Protein AF-A0A0P7XK83-F1 (afdb_monomer_lite)

Radius of gyration: 19.42 Å; chains: 1; bounding box: 45×31×51 Å

Sequence (125 aa):
NLPIQGGNIFYRLKQVDFDGTYTYSRTTAIQIEGQKGNKIWRAYPNPTNGNSFQVSMLDPSSYRDEAISLRVISPTGLYHYIQVDDIQSIGAQVSDWLVKQAAGIYTLEIAWGSNREYHKVILKR

Secondary structure (DSSP, 8-state):
---SS-EEEEE--EEE-TTS-EEEPPPEEEEEP-------EEEESSSB-STT-EEEES-GGG--SPPEEEEEEPTTS-EEEEE-S-HHHHHHHHHHHHTTSPSEEEEEEEEETTEEEEEEEEE--

Organism: NCBI:txid1305737

Foldseek 3Di:
DDDLAWDKDWDWDWDADPVRDIDIHPIDIDGDHRPPPPDQKDWDDAQDQLPQIDIDGNCCVPDDPFQKWKWKAFPVRDIDTDHDPDRRCVRVRSSVVLNPDDFDWIWIWIDGDPDIDIDIYGHDD

Structure (mmCIF, N/CA/C/O backbone):
data_AF-A0A0P7XK83-F1
#
_entry.id   AF-A0A0P7XK83-F1
#
loop_
_atom_site.group_PDB
_atom_site.id
_atom_site.type_symbol
_atom_site.label_atom_id
_atom_site.label_alt_id
_atom_site.label_comp_id
_atom_site.label_asym_id
_atom_site.label_entity_id
_atom_site.label_seq_id
_atom_site.pdbx_PDB_ins_code
_atom_site.Cartn_x
_atom_site.Cartn_y
_atom_site.Cartn_z
_atom_site.occupancy
_atom_site.B_iso_or_equiv
_atom_site.auth_seq_id
_atom_site.auth_comp_id
_atom_site.auth_asym_id
_atom_site.auth_atom_id
_atom_site.pdbx_PDB_model_num
ATOM 1 N N . ASN A 1 1 ? 5.253 0.946 -16.710 1.00 46.97 1 ASN A N 1
ATOM 2 C CA . ASN A 1 1 ? 4.120 1.521 -15.956 1.00 46.97 1 ASN A CA 1
ATOM 3 C C . ASN A 1 1 ? 3.520 2.639 -16.773 1.00 46.97 1 ASN A C 1
ATOM 5 O O . ASN A 1 1 ? 4.242 3.571 -17.098 1.00 46.97 1 ASN A O 1
ATOM 9 N N . LEU A 1 2 ? 2.256 2.499 -17.169 1.00 52.41 2 LEU A N 1
ATOM 10 C CA . LEU A 1 2 ? 1.533 3.556 -17.874 1.00 52.41 2 LEU A CA 1
ATOM 11 C C . LEU A 1 2 ? 1.066 4.618 -16.853 1.00 52.41 2 LEU A C 1
ATOM 13 O O . LEU A 1 2 ? 0.732 4.245 -15.725 1.00 52.41 2 LEU A O 1
ATOM 17 N N . PRO A 1 3 ? 1.086 5.916 -17.202 1.00 49.72 3 PRO A N 1
ATOM 18 C CA . PRO A 1 3 ? 0.578 6.996 -16.364 1.00 49.72 3 PRO A CA 1
ATOM 19 C C . PRO A 1 3 ? -0.905 6.794 -16.027 1.00 49.72 3 PRO A C 1
ATOM 21 O O . PRO A 1 3 ? -1.707 6.407 -16.869 1.00 49.72 3 PRO A O 1
ATOM 24 N N . ILE A 1 4 ? -1.243 7.051 -14.760 1.00 52.72 4 ILE A N 1
ATOM 25 C CA . ILE A 1 4 ? -2.599 6.897 -14.204 1.00 52.72 4 ILE A CA 1
ATOM 26 C C . ILE A 1 4 ? -3.510 8.044 -14.663 1.00 52.72 4 ILE A C 1
ATOM 28 O O . ILE A 1 4 ? -4.712 7.861 -14.834 1.00 52.72 4 ILE A O 1
ATOM 32 N N . GLN A 1 5 ? -2.936 9.229 -14.880 1.00 58.06 5 GLN A N 1
ATOM 33 C CA . GLN A 1 5 ? -3.635 10.316 -15.554 1.00 58.06 5 GLN A CA 1
ATOM 34 C C . GLN A 1 5 ? -3.611 10.028 -17.053 1.00 58.06 5 GLN A C 1
ATOM 36 O O . GLN A 1 5 ? -2.547 9.761 -17.615 1.00 58.06 5 GLN A O 1
ATOM 41 N N . GLY A 1 6 ? -4.788 10.059 -17.677 1.00 63.78 6 GLY A N 1
ATOM 42 C CA . GLY A 1 6 ? -4.903 9.988 -19.128 1.00 63.78 6 GLY A CA 1
ATOM 43 C C . GLY A 1 6 ? -4.013 11.034 -19.785 1.00 63.78 6 GLY A C 1
ATOM 44 O O . GLY A 1 6 ? -3.773 12.107 -19.231 1.00 63.78 6 GLY A O 1
ATOM 45 N N . GLY A 1 7 ? -3.490 10.712 -20.957 1.00 70.88 7 GLY A N 1
ATOM 46 C CA . GLY A 1 7 ? -2.523 11.571 -21.614 1.00 70.88 7 GLY A CA 1
ATOM 47 C C . GLY A 1 7 ? -1.967 10.951 -22.879 1.00 70.88 7 GLY A C 1
ATOM 48 O O . GLY A 1 7 ? -2.218 9.786 -23.196 1.00 70.88 7 GLY A O 1
ATOM 49 N N . ASN A 1 8 ? -1.201 11.763 -23.596 1.00 78.19 8 ASN A N 1
ATOM 50 C CA . ASN A 1 8 ? -0.501 11.332 -24.792 1.00 78.19 8 ASN A CA 1
ATOM 51 C C . ASN A 1 8 ? 0.836 10.713 -24.406 1.00 78.19 8 ASN A C 1
ATOM 53 O O . ASN A 1 8 ? 1.715 11.395 -23.877 1.00 78.19 8 ASN A O 1
ATOM 57 N N . ILE A 1 9 ? 0.995 9.421 -24.687 1.00 78.88 9 ILE A N 1
ATOM 58 C CA . ILE A 1 9 ? 2.289 8.753 -24.578 1.00 78.88 9 ILE A CA 1
ATOM 59 C C . ILE A 1 9 ? 2.916 8.714 -25.958 1.00 78.88 9 ILE A C 1
ATOM 61 O O . ILE A 1 9 ? 2.382 8.097 -26.879 1.00 78.88 9 ILE A O 1
ATOM 65 N N . PHE A 1 10 ? 4.079 9.346 -26.071 1.00 85.88 10 PHE A N 1
ATOM 66 C CA . PHE A 1 10 ? 4.902 9.312 -27.268 1.00 85.88 10 PHE A CA 1
ATOM 67 C C . PHE A 1 10 ? 5.962 8.227 -27.119 1.00 85.88 10 PHE A C 1
ATOM 69 O O . PHE A 1 10 ? 6.696 8.202 -26.130 1.00 85.88 10 PHE A O 1
ATOM 76 N N . TYR A 1 11 ? 6.063 7.337 -28.101 1.00 82.81 11 TYR A N 1
ATOM 77 C CA . TYR A 1 11 ? 7.081 6.292 -28.113 1.00 82.81 11 TYR A CA 1
ATOM 78 C C . TYR A 1 11 ? 7.654 6.076 -29.514 1.00 82.81 11 TYR A C 1
ATOM 80 O O . TYR A 1 11 ? 7.043 6.414 -30.529 1.00 82.81 11 TYR A O 1
ATOM 88 N N . ARG A 1 12 ? 8.858 5.506 -29.554 1.00 86.56 12 ARG A N 1
ATOM 89 C CA . ARG A 1 12 ? 9.522 5.014 -30.764 1.00 86.56 12 ARG A CA 1
ATOM 90 C C . ARG A 1 12 ? 10.222 3.703 -30.436 1.00 86.56 12 ARG A C 1
ATOM 92 O O . ARG A 1 12 ? 10.762 3.553 -29.341 1.00 86.56 12 ARG A O 1
ATOM 99 N N . LEU A 1 13 ? 10.215 2.768 -31.373 1.00 85.81 13 LEU A N 1
ATOM 100 C CA . LEU A 1 13 ? 10.929 1.505 -31.241 1.00 85.81 13 LEU A CA 1
ATOM 101 C C . LEU A 1 13 ? 12.380 1.711 -31.669 1.00 85.81 13 LEU A C 1
ATOM 103 O O . LEU A 1 13 ? 12.638 2.370 -32.676 1.00 85.81 13 LEU A O 1
ATOM 107 N N . LYS A 1 14 ? 13.321 1.163 -30.897 1.00 90.69 14 LYS A N 1
ATOM 108 C CA . LYS A 1 14 ? 14.726 1.047 -31.292 1.00 90.69 14 LYS A CA 1
ATOM 109 C C . LYS A 1 14 ? 14.942 -0.369 -31.808 1.00 90.69 14 LYS A C 1
ATOM 111 O O . LYS A 1 14 ? 14.906 -1.307 -31.016 1.00 90.69 14 LYS A O 1
ATOM 116 N N . GLN A 1 15 ? 15.154 -0.513 -33.107 1.00 87.12 15 GLN A N 1
ATOM 117 C CA . GLN A 1 15 ? 15.594 -1.769 -33.701 1.00 87.12 15 GLN A CA 1
ATOM 118 C C . GLN A 1 15 ? 17.118 -1.783 -33.716 1.00 87.12 15 GLN A C 1
ATOM 120 O O . GLN A 1 15 ? 17.730 -0.765 -34.036 1.00 87.12 15 GLN A O 1
ATOM 125 N N . VAL A 1 16 ? 17.714 -2.906 -33.331 1.00 88.12 16 VAL A N 1
ATOM 126 C CA . VAL A 1 16 ? 19.158 -3.130 -33.396 1.00 88.12 16 VAL A CA 1
ATOM 127 C C . VAL A 1 16 ? 19.376 -4.321 -34.313 1.00 88.12 16 VAL A C 1
ATOM 129 O O . VAL A 1 16 ? 18.792 -5.379 -34.077 1.00 88.12 16 VAL A O 1
ATOM 132 N N . ASP A 1 17 ? 20.161 -4.124 -35.362 1.00 86.19 17 ASP A N 1
ATOM 133 C CA . ASP A 1 17 ? 20.532 -5.166 -36.309 1.00 86.19 17 ASP A CA 1
ATOM 134 C C . ASP A 1 17 ? 21.702 -5.995 -35.748 1.00 86.19 17 ASP A C 1
ATOM 136 O O . ASP A 1 17 ? 22.339 -5.630 -34.755 1.00 86.19 17 ASP A O 1
ATOM 140 N N . PHE A 1 18 ? 21.984 -7.150 -36.354 1.00 83.62 18 PHE A N 1
ATOM 141 C CA . PHE A 1 18 ? 22.987 -8.098 -35.841 1.00 83.62 18 PHE A CA 1
ATOM 142 C C . PHE A 1 18 ? 24.418 -7.542 -35.796 1.00 83.62 18 PHE A C 1
ATOM 144 O O . PHE A 1 18 ? 25.251 -8.061 -35.057 1.00 83.62 18 PHE A O 1
ATOM 151 N N . ASP A 1 19 ? 24.699 -6.490 -36.560 1.00 86.62 19 ASP A N 1
ATOM 152 C CA . ASP A 1 19 ? 25.983 -5.788 -36.599 1.00 86.62 19 ASP A CA 1
ATOM 153 C C . ASP A 1 19 ? 26.087 -4.646 -35.566 1.00 86.62 19 ASP A C 1
ATOM 155 O O . ASP A 1 19 ? 27.105 -3.959 -35.492 1.00 86.62 19 ASP A O 1
ATOM 159 N N . GLY A 1 20 ? 25.049 -4.447 -34.745 1.00 80.88 20 GLY A N 1
ATOM 160 C CA . GLY A 1 20 ? 24.987 -3.393 -33.733 1.00 80.88 20 GLY A CA 1
ATOM 161 C C . GLY A 1 20 ? 24.505 -2.037 -34.256 1.00 80.88 20 GLY A C 1
ATOM 162 O O . GLY A 1 20 ? 24.342 -1.107 -33.456 1.00 80.88 20 GLY A O 1
ATOM 163 N N . THR A 1 21 ? 24.226 -1.913 -35.556 1.00 88.62 21 THR A N 1
ATOM 164 C CA . THR A 1 21 ? 23.567 -0.734 -36.123 1.00 88.62 21 THR A CA 1
ATOM 165 C C . THR A 1 21 ? 22.161 -0.626 -35.547 1.00 88.62 21 THR A C 1
ATOM 167 O O . THR A 1 21 ? 21.497 -1.631 -35.297 1.00 88.62 21 THR A O 1
ATOM 170 N N . TYR A 1 22 ? 21.684 0.593 -35.289 1.00 87.25 22 TYR A N 1
ATOM 171 C CA . TYR A 1 22 ? 20.329 0.789 -34.791 1.00 87.25 22 TYR A CA 1
ATOM 172 C C . TYR A 1 22 ? 19.553 1.811 -35.604 1.00 87.25 22 TYR A C 1
ATOM 174 O O . TYR A 1 22 ? 20.075 2.848 -36.007 1.00 87.25 22 TYR A O 1
ATOM 182 N N . THR A 1 23 ? 18.261 1.539 -35.752 1.00 88.06 23 THR A N 1
ATOM 183 C CA . THR A 1 23 ? 17.305 2.423 -36.416 1.00 88.06 23 THR A CA 1
ATOM 184 C C . THR A 1 23 ? 16.131 2.687 -35.480 1.00 88.06 23 THR A C 1
ATOM 186 O O . THR A 1 23 ? 15.669 1.795 -34.765 1.00 88.06 23 THR A O 1
ATOM 189 N N . TYR A 1 24 ? 15.643 3.928 -35.459 1.00 88.50 24 TYR A N 1
ATOM 190 C CA . TYR A 1 24 ? 14.433 4.280 -34.719 1.00 88.50 24 TYR A CA 1
ATOM 191 C C . TYR A 1 24 ? 13.215 4.276 -35.642 1.00 88.50 24 TYR A C 1
ATOM 193 O O . TYR A 1 24 ? 13.276 4.788 -36.759 1.00 88.50 24 TYR A O 1
ATOM 201 N N . SER A 1 25 ? 12.087 3.759 -35.155 1.00 86.88 25 SER A N 1
ATOM 202 C CA . SER A 1 25 ? 10.800 3.925 -35.833 1.00 86.88 25 SER A CA 1
ATOM 203 C C . SER A 1 25 ? 10.344 5.389 -35.814 1.00 86.88 25 SER A C 1
ATOM 205 O O . SER A 1 25 ? 10.847 6.217 -35.046 1.00 86.88 25 SER A O 1
ATOM 207 N N . ARG A 1 26 ? 9.307 5.699 -36.601 1.00 87.19 26 ARG A N 1
ATOM 208 C CA . ARG A 1 26 ? 8.572 6.965 -36.467 1.00 87.19 26 ARG A CA 1
ATOM 209 C C . ARG A 1 26 ? 7.991 7.083 -35.053 1.00 87.19 26 ARG A C 1
ATOM 211 O O . ARG A 1 26 ? 7.548 6.081 -34.480 1.00 87.19 26 ARG A O 1
ATOM 218 N N . THR A 1 27 ? 7.995 8.298 -34.506 1.00 85.06 27 THR A N 1
ATOM 219 C CA . THR A 1 27 ? 7.352 8.597 -33.221 1.00 85.06 27 THR A CA 1
ATOM 220 C C . THR A 1 27 ? 5.850 8.392 -33.357 1.00 85.06 27 THR A C 1
ATOM 222 O O . THR A 1 27 ? 5.216 9.011 -34.208 1.00 85.06 27 THR A O 1
ATOM 225 N N . THR A 1 28 ? 5.293 7.525 -32.519 1.00 84.88 28 THR A N 1
ATOM 226 C CA . THR A 1 28 ? 3.861 7.225 -32.481 1.00 84.88 28 THR A CA 1
ATOM 227 C C . THR A 1 28 ? 3.280 7.719 -31.163 1.00 84.88 28 THR A C 1
ATOM 229 O O . THR A 1 28 ? 3.925 7.611 -30.118 1.00 84.88 28 THR A O 1
ATOM 232 N N . ALA A 1 29 ? 2.071 8.273 -31.218 1.00 82.44 29 ALA A N 1
ATOM 233 C CA . ALA A 1 29 ? 1.310 8.664 -30.042 1.00 82.44 29 ALA A CA 1
ATOM 234 C C . ALA A 1 29 ? 0.222 7.622 -29.768 1.00 82.44 29 ALA A C 1
ATOM 236 O O . ALA A 1 29 ? -0.491 7.212 -30.683 1.00 82.44 29 ALA A O 1
ATOM 237 N N . ILE A 1 30 ? 0.086 7.212 -28.510 1.00 78.19 30 ILE A N 1
ATOM 238 C CA . ILE A 1 30 ? -1.117 6.535 -28.025 1.00 78.19 30 ILE A CA 1
ATOM 239 C C . ILE A 1 30 ? -1.815 7.511 -27.088 1.00 78.19 30 ILE A C 1
ATOM 241 O O . ILE A 1 30 ? -1.231 7.957 -26.097 1.00 78.19 30 ILE A O 1
ATOM 245 N N . GLN A 1 31 ? -3.064 7.830 -27.416 1.00 75.62 31 GLN A N 1
ATOM 246 C CA . GLN A 1 31 ? -3.965 8.515 -26.505 1.00 75.62 31 GLN A CA 1
ATOM 247 C C . GLN A 1 31 ? -4.523 7.467 -25.549 1.00 75.62 31 GLN A C 1
ATOM 249 O O . GLN A 1 31 ? -5.196 6.526 -25.969 1.00 75.62 31 GLN A O 1
ATOM 254 N N . ILE A 1 32 ? -4.221 7.619 -24.265 1.00 69.31 32 ILE A N 1
ATOM 255 C CA . ILE A 1 32 ? -4.795 6.770 -23.226 1.00 69.31 32 ILE A CA 1
ATOM 256 C C . ILE A 1 32 ? -5.880 7.577 -22.532 1.00 69.31 32 ILE A C 1
ATOM 258 O O . ILE A 1 32 ? -5.623 8.677 -22.034 1.00 69.31 32 ILE A O 1
ATOM 262 N N . GLU A 1 33 ? -7.097 7.040 -22.518 1.00 59.94 33 GLU A N 1
ATOM 263 C CA . GLU A 1 33 ? -8.155 7.560 -21.663 1.00 59.94 33 GLU A CA 1
ATOM 264 C C . GLU A 1 33 ? -7.750 7.329 -20.211 1.00 59.94 33 GLU A C 1
ATOM 266 O O . GLU A 1 33 ? -7.373 6.221 -19.820 1.00 59.94 33 GLU A O 1
ATOM 271 N N . GLY A 1 34 ? -7.789 8.387 -19.402 1.00 54.28 34 GLY A N 1
ATOM 272 C CA . GLY A 1 34 ? -7.545 8.244 -17.977 1.00 54.28 34 GLY A CA 1
ATOM 273 C C . GLY A 1 34 ? -8.612 7.326 -17.417 1.00 54.28 34 GLY A C 1
ATOM 274 O O . GLY A 1 34 ? -9.781 7.708 -17.372 1.00 54.28 34 GLY A O 1
ATOM 275 N N . GLN A 1 35 ? -8.234 6.122 -16.990 1.00 50.22 35 GLN A N 1
ATOM 276 C CA . GLN A 1 35 ? -9.138 5.355 -16.153 1.00 50.22 35 GLN A CA 1
ATOM 277 C C . GLN A 1 35 ? -9.415 6.234 -14.936 1.00 50.22 35 GLN A C 1
ATOM 279 O O . GLN A 1 35 ? -8.478 6.643 -14.245 1.00 50.22 35 GLN A O 1
ATOM 284 N N . LYS A 1 36 ? -10.692 6.532 -14.666 1.00 49.84 36 LYS A N 1
ATOM 285 C CA . LYS A 1 36 ? -11.099 6.900 -13.313 1.00 49.84 36 LYS A CA 1
ATOM 286 C C . LYS A 1 36 ? -10.718 5.703 -12.459 1.00 49.84 36 LYS A C 1
ATOM 288 O O . LYS A 1 36 ? -11.463 4.734 -12.364 1.00 49.84 36 LYS A O 1
ATOM 293 N N . GLY A 1 37 ? -9.499 5.704 -11.932 1.00 54.75 37 GLY A N 1
ATOM 294 C CA . GLY A 1 37 ? -9.132 4.754 -10.914 1.00 54.75 37 GLY A CA 1
ATOM 295 C C . GLY A 1 37 ? -10.133 4.996 -9.804 1.00 54.75 37 GLY A C 1
ATOM 296 O O . GLY A 1 37 ? -10.068 6.036 -9.161 1.00 54.75 37 GLY A O 1
ATOM 297 N N . ASN A 1 38 ? -11.045 4.054 -9.572 1.00 59.31 38 ASN A N 1
ATOM 298 C CA . ASN A 1 38 ? -11.952 4.056 -8.418 1.00 59.31 38 ASN A CA 1
ATOM 299 C C . ASN A 1 38 ? -11.184 3.950 -7.083 1.00 59.31 38 ASN A C 1
ATOM 301 O O . ASN A 1 38 ? -11.763 3.595 -6.066 1.00 59.31 38 ASN A O 1
ATOM 305 N N . LYS A 1 39 ? -9.866 4.181 -7.107 1.00 70.00 39 LYS A N 1
ATOM 306 C CA . LYS A 1 39 ? -8.988 4.156 -5.961 1.00 70.00 39 LYS A CA 1
ATOM 307 C C . LYS A 1 39 ? -8.857 5.568 -5.425 1.00 70.00 39 LYS A C 1
ATOM 309 O O . LYS A 1 39 ? -8.163 6.394 -6.020 1.00 70.00 39 LYS A O 1
ATOM 314 N N . ILE A 1 40 ? -9.538 5.832 -4.323 1.00 86.56 40 ILE A N 1
ATOM 315 C CA . ILE A 1 40 ? -9.432 7.078 -3.576 1.00 86.56 40 ILE A CA 1
ATOM 316 C C . ILE A 1 40 ? -8.224 7.065 -2.642 1.00 86.56 40 ILE A C 1
ATOM 318 O O . ILE A 1 40 ? -7.860 8.121 -2.146 1.00 86.56 40 ILE A O 1
ATOM 322 N N . TRP A 1 41 ? -7.562 5.924 -2.434 1.00 90.31 41 TRP A N 1
ATOM 323 C CA . TRP A 1 41 ? -6.321 5.851 -1.666 1.00 90.31 41 TRP A CA 1
ATOM 324 C C . TRP A 1 41 ? -5.083 5.796 -2.566 1.00 90.31 41 TRP A C 1
ATOM 326 O O . TRP A 1 41 ? -5.085 5.211 -3.652 1.00 90.31 41 TRP A O 1
ATOM 336 N N . ARG A 1 42 ? -3.978 6.375 -2.097 1.00 91.31 42 ARG A N 1
ATOM 337 C CA . ARG A 1 42 ? -2.634 6.202 -2.658 1.00 91.31 42 ARG A CA 1
ATOM 338 C C . ARG A 1 42 ? -1.689 5.671 -1.597 1.00 91.31 42 ARG A C 1
ATOM 340 O O . ARG A 1 42 ? -1.784 6.043 -0.438 1.00 91.31 42 ARG A O 1
ATOM 347 N N . ALA A 1 43 ? -0.747 4.852 -2.044 1.00 93.88 43 ALA A N 1
ATOM 348 C CA . ALA A 1 43 ? 0.307 4.247 -1.246 1.00 93.88 43 ALA A CA 1
ATOM 349 C C . ALA A 1 43 ? 1.655 4.522 -1.935 1.00 93.88 43 ALA A C 1
ATOM 351 O O . ALA A 1 43 ? 1.871 4.064 -3.061 1.00 93.88 43 ALA A O 1
ATOM 352 N N . TYR A 1 44 ? 2.530 5.316 -1.315 1.00 95.62 44 TYR A N 1
ATOM 353 C CA . TYR A 1 44 ? 3.785 5.772 -1.924 1.00 95.62 44 TYR A CA 1
ATOM 354 C C . TYR A 1 44 ? 4.895 6.017 -0.884 1.00 95.62 44 TYR A C 1
ATOM 356 O O . TYR A 1 44 ? 4.595 6.272 0.275 1.00 95.62 44 TYR A O 1
ATOM 364 N N . PRO A 1 45 ? 6.182 5.972 -1.272 1.00 95.88 45 PRO A N 1
ATOM 365 C CA . PRO A 1 45 ? 6.679 5.552 -2.581 1.00 95.88 45 PRO A CA 1
ATOM 366 C C . PRO A 1 45 ? 6.419 4.059 -2.834 1.00 95.88 45 PRO A C 1
ATOM 368 O O . PRO A 1 45 ? 6.234 3.275 -1.910 1.00 95.88 45 PRO A O 1
ATOM 371 N N . ASN A 1 46 ? 6.356 3.662 -4.103 1.00 94.50 46 ASN A N 1
ATOM 372 C CA . ASN A 1 46 ? 6.271 2.257 -4.489 1.00 94.50 46 ASN A CA 1
ATOM 373 C C . ASN A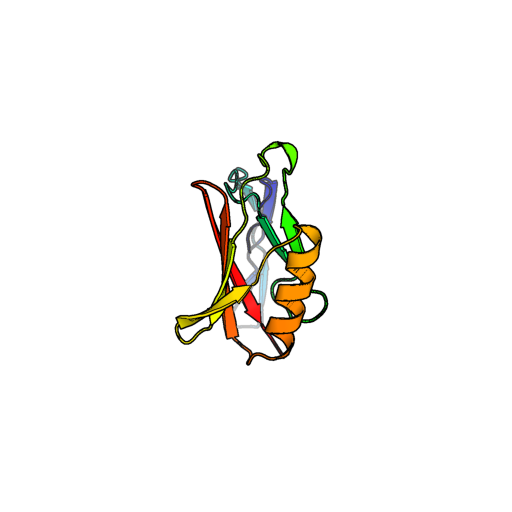 1 46 ? 7.082 2.039 -5.778 1.00 94.50 46 ASN A C 1
ATOM 375 O O . ASN A 1 46 ? 6.669 2.540 -6.828 1.00 94.50 46 ASN A O 1
ATOM 379 N N . PRO A 1 47 ? 8.218 1.319 -5.742 1.00 97.25 47 PRO A N 1
ATOM 380 C CA . PRO A 1 47 ? 8.769 0.578 -4.598 1.00 97.25 47 PRO A CA 1
ATOM 381 C C . PRO A 1 47 ? 9.180 1.449 -3.398 1.00 97.25 47 PRO A C 1
ATOM 383 O O . PRO A 1 47 ? 9.458 2.633 -3.562 1.00 97.25 47 PRO A O 1
ATOM 386 N N . THR A 1 48 ? 9.240 0.851 -2.207 1.00 97.44 48 THR A N 1
ATOM 387 C CA . THR A 1 48 ? 9.666 1.486 -0.946 1.00 97.44 48 THR A CA 1
ATOM 388 C C . THR A 1 48 ? 10.771 0.675 -0.271 1.00 97.44 48 THR A C 1
ATOM 390 O O . THR A 1 48 ? 10.867 -0.530 -0.488 1.00 97.44 48 THR A O 1
ATOM 393 N N . ASN A 1 49 ? 11.591 1.317 0.562 1.00 96.62 49 ASN A N 1
ATOM 394 C CA . ASN A 1 49 ? 12.483 0.645 1.517 1.00 96.62 49 ASN A CA 1
ATOM 395 C C . ASN A 1 49 ? 11.850 0.487 2.917 1.00 96.62 49 ASN A C 1
ATOM 397 O O . ASN A 1 49 ? 12.484 -0.018 3.839 1.00 96.62 49 ASN A O 1
ATOM 401 N N . GLY A 1 50 ? 10.592 0.912 3.065 1.00 95.19 50 GLY A N 1
ATOM 402 C CA . GLY A 1 50 ? 9.839 0.918 4.313 1.00 95.19 50 GLY A CA 1
ATOM 403 C C . GLY A 1 50 ? 9.911 2.248 5.060 1.00 95.19 50 GLY A C 1
ATOM 404 O O . GLY A 1 50 ? 9.008 2.519 5.843 1.00 95.19 50 GLY A O 1
ATOM 405 N N . ASN A 1 51 ? 10.904 3.102 4.793 1.00 94.62 51 ASN A N 1
ATOM 406 C CA . ASN A 1 51 ? 11.060 4.399 5.450 1.00 94.62 51 ASN A CA 1
ATOM 407 C C . ASN A 1 51 ? 10.226 5.480 4.756 1.00 94.62 51 ASN A C 1
ATOM 409 O O . ASN A 1 51 ? 10.142 5.524 3.527 1.00 94.62 51 ASN A O 1
ATOM 413 N N . SER A 1 52 ? 9.653 6.384 5.554 1.00 93.25 52 SER A N 1
ATOM 414 C CA . SER A 1 52 ? 8.865 7.529 5.074 1.00 93.25 52 SER A CA 1
ATOM 415 C C . SER A 1 52 ? 7.728 7.122 4.128 1.00 93.25 52 SER A C 1
ATOM 417 O O . SER A 1 52 ? 7.410 7.835 3.174 1.00 93.25 52 SER A O 1
ATOM 419 N N . PHE A 1 53 ? 7.132 5.952 4.374 1.00 96.00 53 PHE A N 1
ATOM 420 C CA . PHE A 1 53 ? 6.001 5.472 3.597 1.00 96.00 53 PHE A CA 1
ATOM 421 C C . PHE A 1 53 ? 4.738 6.262 3.948 1.00 96.00 53 PHE A C 1
ATOM 423 O O . PHE A 1 53 ? 4.512 6.646 5.092 1.00 96.00 53 PHE A O 1
ATOM 430 N N . GLN A 1 54 ? 3.926 6.532 2.939 1.00 95.44 54 GLN A N 1
ATOM 431 C CA . GLN A 1 54 ? 2.772 7.410 3.009 1.00 95.44 54 GLN A CA 1
ATOM 432 C C . GLN A 1 54 ? 1.561 6.693 2.423 1.00 95.44 54 GLN A C 1
ATOM 434 O O . GLN A 1 54 ? 1.632 6.051 1.369 1.00 95.44 54 GLN A O 1
ATOM 439 N N . VAL A 1 55 ? 0.435 6.845 3.111 1.00 94.06 55 VAL A N 1
ATOM 440 C CA . VAL A 1 55 ? -0.883 6.446 2.631 1.00 94.06 55 VAL A CA 1
ATOM 441 C C . VAL A 1 55 ? -1.769 7.679 2.709 1.00 94.06 55 VAL A C 1
ATOM 443 O O . VAL A 1 55 ? -1.864 8.280 3.773 1.00 94.06 55 VAL A O 1
ATOM 446 N N . SER A 1 56 ? -2.376 8.086 1.596 1.00 90.56 56 SER A N 1
ATOM 447 C CA . SER A 1 56 ? -3.209 9.292 1.553 1.00 90.56 56 SER A CA 1
ATOM 448 C C . SER A 1 56 ? -4.496 9.083 0.773 1.00 90.56 56 SER A C 1
ATOM 450 O O . SER A 1 56 ? -4.545 8.294 -0.172 1.00 90.56 56 SER A O 1
ATOM 452 N N . MET A 1 57 ? -5.541 9.803 1.177 1.00 87.50 57 MET A N 1
ATOM 453 C CA . MET A 1 57 ? -6.816 9.849 0.472 1.00 87.50 57 MET A CA 1
ATOM 454 C C . MET A 1 57 ? -6.826 11.015 -0.528 1.00 87.50 57 MET A C 1
ATOM 456 O O . MET A 1 57 ? -6.398 12.121 -0.207 1.00 87.50 57 MET A O 1
ATOM 460 N N . LEU A 1 58 ? -7.297 10.764 -1.749 1.00 81.81 58 LEU A N 1
ATOM 461 C CA . LEU A 1 58 ? -7.306 11.714 -2.864 1.00 81.81 58 LEU A CA 1
ATOM 462 C C . LEU A 1 58 ? -8.467 12.677 -2.854 1.00 81.81 58 LEU A C 1
ATOM 464 O O . LEU A 1 58 ? -8.301 13.815 -3.283 1.00 81.81 58 LEU A O 1
ATOM 468 N N . ASP A 1 59 ? -9.615 12.213 -2.381 1.00 75.75 59 ASP A N 1
ATOM 469 C CA . ASP A 1 59 ? -10.801 13.040 -2.263 1.00 75.75 59 ASP A CA 1
ATOM 470 C C . ASP A 1 59 ? -11.426 12.875 -0.873 1.00 75.75 59 ASP A C 1
ATOM 472 O O . ASP A 1 59 ? -12.390 12.119 -0.706 1.00 75.75 59 ASP A O 1
ATOM 476 N N . PRO A 1 60 ? -10.882 13.582 0.135 1.00 70.31 60 PRO A N 1
ATOM 477 C CA . PRO A 1 60 ? -11.439 13.587 1.482 1.00 70.31 60 PRO A CA 1
ATOM 478 C C . PRO A 1 60 ? -12.890 14.078 1.535 1.00 70.31 60 PRO A C 1
ATOM 480 O O . PRO A 1 60 ? -13.595 13.752 2.479 1.00 70.31 60 PRO A O 1
ATOM 483 N N . SER A 1 61 ? -13.367 14.829 0.530 1.00 67.62 61 SER A N 1
ATOM 484 C CA . SER A 1 61 ? -14.743 15.347 0.518 1.00 67.62 61 SER A CA 1
ATOM 485 C C . SER A 1 61 ? -15.801 14.254 0.319 1.00 67.62 61 SER A C 1
ATOM 487 O O . SER A 1 61 ? -16.967 14.441 0.661 1.00 67.62 61 SER A O 1
ATOM 489 N N . SER A 1 62 ? -15.387 13.092 -0.197 1.00 65.75 62 SER A N 1
ATOM 490 C CA . SER A 1 62 ? -16.237 11.911 -0.362 1.00 65.75 62 SER A CA 1
ATOM 491 C C . SER A 1 62 ? -16.315 11.026 0.892 1.00 65.75 62 SER A C 1
ATOM 493 O O . SER A 1 62 ? -17.189 10.159 0.977 1.00 65.75 62 SER A O 1
ATOM 495 N N . TYR A 1 63 ? -15.428 11.247 1.867 1.00 72.81 63 TYR A N 1
ATOM 496 C CA . TYR A 1 63 ? -15.355 10.483 3.107 1.00 72.81 63 TYR A CA 1
ATOM 497 C C . TYR A 1 63 ? -16.400 10.969 4.113 1.00 72.81 63 TYR A C 1
ATOM 499 O O . TYR A 1 63 ? -16.569 12.165 4.330 1.00 72.81 63 TYR A O 1
ATOM 507 N N . ARG A 1 64 ? -17.125 10.023 4.716 1.00 78.44 64 ARG A N 1
ATOM 508 C CA . ARG A 1 64 ? -18.268 10.289 5.605 1.00 78.44 64 ARG A CA 1
ATOM 509 C C . ARG A 1 64 ? -17.993 9.879 7.053 1.00 78.44 64 ARG A C 1
ATOM 511 O O . ARG A 1 64 ? -18.882 9.339 7.703 1.00 78.44 64 ARG A O 1
ATOM 518 N N . ASP A 1 65 ? -16.756 10.067 7.514 1.00 77.88 65 ASP A N 1
ATOM 519 C CA . ASP A 1 65 ? -16.299 9.664 8.855 1.00 77.88 65 ASP A CA 1
ATOM 520 C C . ASP A 1 65 ? -16.547 8.176 9.171 1.00 77.88 65 ASP A C 1
ATOM 522 O O . ASP A 1 65 ? -16.783 7.772 10.309 1.00 77.88 65 ASP A O 1
ATOM 526 N N . GLU A 1 66 ? -16.495 7.332 8.137 1.00 86.81 66 GLU A N 1
ATOM 527 C CA . GLU A 1 66 ? -16.650 5.886 8.269 1.00 86.81 66 GLU A CA 1
ATOM 528 C C . GLU A 1 66 ? -15.386 5.277 8.878 1.00 86.81 66 GLU A C 1
ATOM 530 O O . GLU A 1 66 ? -14.292 5.522 8.384 1.00 86.81 66 GLU A O 1
ATOM 535 N N . ALA A 1 67 ? -15.519 4.416 9.890 1.00 86.94 67 ALA A N 1
ATOM 536 C CA . ALA A 1 67 ? -14.363 3.768 10.509 1.00 86.94 67 ALA A CA 1
ATOM 537 C C . ALA A 1 67 ? -13.476 3.063 9.463 1.00 86.94 67 ALA A C 1
ATOM 539 O O . ALA A 1 67 ? -13.935 2.188 8.719 1.00 86.94 67 ALA A O 1
ATOM 540 N N . ILE A 1 68 ? -12.199 3.445 9.424 1.00 90.56 68 ILE A N 1
ATOM 541 C CA . ILE A 1 68 ? -11.209 2.864 8.520 1.00 90.56 68 ILE A CA 1
ATOM 542 C C . ILE A 1 68 ? -10.554 1.680 9.219 1.00 90.56 68 ILE A C 1
ATOM 544 O O . ILE A 1 68 ? -10.076 1.777 10.345 1.00 90.56 68 ILE A O 1
ATOM 548 N N . SER A 1 69 ? -10.482 0.554 8.521 1.00 91.75 69 SER A N 1
ATOM 549 C CA . SER A 1 69 ? -9.670 -0.586 8.932 1.00 91.75 69 SER A CA 1
ATOM 550 C C . SER A 1 69 ? -8.583 -0.834 7.900 1.00 91.75 69 SER A C 1
ATOM 552 O O . SER A 1 69 ? -8.840 -0.840 6.692 1.00 91.75 69 SER A O 1
ATOM 554 N N . LEU A 1 70 ? -7.358 -1.038 8.382 1.00 95.62 70 LEU A N 1
ATOM 555 C CA . LEU A 1 70 ? -6.225 -1.373 7.539 1.00 95.62 70 LEU A CA 1
ATOM 556 C C . LEU A 1 70 ? -5.625 -2.704 7.981 1.00 95.62 70 LEU A C 1
ATOM 558 O O . LEU A 1 70 ? -5.321 -2.912 9.157 1.00 95.62 70 LEU A O 1
ATOM 562 N N . ARG A 1 71 ? -5.416 -3.606 7.021 1.00 96.06 71 ARG A N 1
ATOM 563 C CA . ARG A 1 71 ? -4.557 -4.772 7.230 1.00 96.06 71 ARG A CA 1
ATOM 564 C C . ARG A 1 71 ? -3.479 -4.865 6.169 1.00 96.06 71 ARG A C 1
ATOM 566 O O . ARG A 1 71 ? -3.723 -4.629 4.986 1.00 96.06 71 ARG A O 1
ATOM 573 N N . VAL A 1 72 ? -2.292 -5.256 6.607 1.00 97.19 72 VAL A N 1
ATOM 574 C CA . VAL A 1 72 ? -1.147 -5.525 5.744 1.00 97.19 72 VAL A CA 1
ATOM 575 C C . VAL A 1 72 ? -0.982 -7.028 5.614 1.00 97.19 72 VAL A C 1
ATOM 577 O O . VAL A 1 72 ? -0.821 -7.717 6.616 1.00 97.19 72 VAL A O 1
ATOM 580 N N . ILE A 1 73 ? -1.037 -7.535 4.388 1.00 97.19 73 ILE A N 1
ATOM 581 C CA . ILE A 1 73 ? -0.904 -8.955 4.058 1.00 97.19 73 ILE A CA 1
ATOM 582 C C . ILE A 1 73 ? 0.509 -9.184 3.517 1.00 97.19 73 ILE A C 1
ATOM 584 O O . ILE A 1 73 ? 0.928 -8.527 2.559 1.00 97.19 73 ILE A O 1
ATOM 588 N N . SER A 1 74 ? 1.246 -10.096 4.143 1.00 95.94 74 SER A N 1
ATOM 589 C CA . SER A 1 74 ? 2.603 -10.484 3.769 1.00 95.94 74 SER A CA 1
ATOM 590 C C . SER A 1 74 ? 2.620 -11.376 2.516 1.00 95.94 74 SER A C 1
ATOM 592 O O . SER A 1 74 ? 1.588 -11.936 2.134 1.00 95.94 74 SER A O 1
ATOM 594 N N . PRO A 1 75 ? 3.800 -11.604 1.906 1.00 93.06 75 PRO A N 1
ATOM 595 C CA . PRO A 1 75 ? 3.946 -12.567 0.813 1.00 93.06 75 PRO A CA 1
ATOM 596 C C . PRO A 1 75 ? 3.525 -14.000 1.172 1.00 93.06 75 PRO A C 1
ATOM 598 O O . PRO A 1 75 ? 3.169 -14.770 0.287 1.00 93.06 75 PRO A O 1
ATOM 601 N N . THR A 1 76 ? 3.564 -14.367 2.458 1.00 94.25 76 THR A N 1
ATOM 602 C CA . THR A 1 76 ? 3.145 -15.692 2.942 1.00 94.25 76 THR A CA 1
ATOM 603 C C . THR A 1 76 ? 1.638 -15.790 3.186 1.00 94.25 76 THR A C 1
ATOM 605 O O . THR A 1 76 ? 1.150 -16.858 3.541 1.00 94.25 76 THR A O 1
ATOM 608 N N . GLY A 1 77 ? 0.893 -14.691 3.019 1.00 89.00 77 GLY A N 1
ATOM 609 C CA . GLY A 1 77 ? -0.545 -14.614 3.286 1.00 89.00 77 GLY A CA 1
ATOM 610 C C . GLY A 1 77 ? -0.906 -14.308 4.743 1.00 89.00 77 GLY A C 1
ATOM 611 O O . GLY A 1 77 ? -2.083 -14.113 5.043 1.00 89.00 77 GLY A O 1
ATOM 612 N N . LEU A 1 78 ? 0.079 -14.213 5.646 1.00 94.31 78 LEU A N 1
ATOM 613 C CA . LEU A 1 78 ? -0.148 -13.743 7.015 1.00 94.31 78 LEU A CA 1
ATOM 614 C C . LEU A 1 78 ? -0.522 -12.263 6.996 1.00 94.31 78 LEU A C 1
ATOM 616 O O . LEU A 1 78 ? 0.077 -11.484 6.256 1.00 94.31 78 LEU A O 1
ATOM 620 N N . TYR A 1 79 ? -1.482 -11.861 7.823 1.00 94.25 79 TYR A N 1
ATOM 621 C CA . TYR A 1 79 ? -1.916 -10.470 7.890 1.00 94.25 79 TYR A CA 1
ATOM 622 C C . TYR A 1 79 ? -1.710 -9.858 9.274 1.00 94.25 79 TYR A C 1
ATOM 624 O O . TYR A 1 79 ? -1.795 -10.532 10.298 1.00 94.25 79 TYR A O 1
ATOM 632 N N . HIS A 1 80 ? -1.466 -8.551 9.286 1.00 95.44 80 HIS A N 1
ATOM 633 C CA . HIS A 1 80 ? -1.369 -7.726 10.482 1.00 95.44 80 HIS A CA 1
ATOM 634 C C . HIS A 1 80 ? -2.379 -6.582 10.396 1.00 95.44 80 HIS A C 1
ATOM 636 O O . HIS A 1 80 ? -2.448 -5.907 9.369 1.00 95.44 80 HIS A O 1
ATOM 642 N N . TYR A 1 81 ? -3.159 -6.373 11.455 1.00 95.50 81 TYR A N 1
ATOM 643 C CA . TYR A 1 81 ? -4.081 -5.242 11.550 1.00 95.50 81 TYR A CA 1
ATOM 644 C C . TYR A 1 81 ? -3.369 -4.015 12.102 1.00 95.50 81 TYR A C 1
ATOM 646 O O . TYR A 1 81 ? -2.654 -4.111 13.095 1.00 95.50 81 TYR A O 1
ATOM 654 N N . ILE A 1 82 ? -3.625 -2.867 11.486 1.00 91.50 82 ILE A N 1
ATOM 655 C CA . ILE A 1 82 ? -3.188 -1.559 11.961 1.00 91.50 82 ILE A CA 1
ATOM 656 C C . ILE A 1 82 ? -4.435 -0.805 12.427 1.00 91.50 82 ILE A C 1
ATOM 658 O O . ILE A 1 82 ? -5.413 -0.698 11.685 1.00 91.50 82 ILE A O 1
ATOM 662 N N . GLN A 1 83 ? -4.411 -0.343 13.679 1.00 86.44 83 GLN A N 1
ATOM 663 C CA . GLN A 1 83 ? -5.473 0.487 14.247 1.00 86.44 83 GLN A CA 1
ATOM 664 C C . GLN A 1 83 ? -5.357 1.900 13.677 1.00 86.44 83 GLN A C 1
ATOM 666 O O . GLN A 1 83 ? -4.313 2.534 13.820 1.00 86.44 83 GLN A O 1
ATOM 671 N N . VAL A 1 84 ? -6.415 2.366 13.016 1.00 87.25 84 VAL A N 1
ATOM 672 C CA . VAL A 1 84 ? -6.453 3.675 12.363 1.00 87.25 84 VAL A CA 1
ATOM 673 C C . VAL A 1 84 ? -7.285 4.624 13.217 1.00 87.25 84 VAL A C 1
ATOM 675 O O . VAL A 1 84 ? -8.511 4.586 13.163 1.00 87.25 84 VAL A O 1
ATOM 678 N N . ASP A 1 85 ? -6.608 5.471 13.989 1.00 83.50 85 ASP A N 1
ATOM 679 C CA . ASP A 1 85 ? -7.258 6.524 14.781 1.00 83.50 85 ASP A CA 1
ATOM 680 C C . ASP A 1 85 ? -7.470 7.799 13.950 1.00 83.50 85 ASP A C 1
ATOM 682 O O . ASP A 1 85 ? -8.476 8.490 14.083 1.00 83.50 85 ASP A O 1
ATOM 686 N N . ASP A 1 86 ? -6.517 8.094 13.062 1.00 86.25 86 ASP A N 1
ATOM 687 C CA . ASP A 1 86 ? -6.529 9.249 12.166 1.00 86.25 86 ASP A CA 1
ATOM 688 C C . ASP A 1 86 ? -5.897 8.898 10.809 1.00 86.25 86 ASP A C 1
ATOM 690 O O . ASP A 1 86 ? -4.947 8.112 10.728 1.00 86.25 86 ASP A O 1
ATOM 694 N N . ILE A 1 87 ? -6.392 9.514 9.732 1.00 87.44 87 ILE A N 1
ATOM 695 C CA . ILE A 1 87 ? -5.934 9.253 8.360 1.00 87.44 87 ILE A CA 1
ATOM 696 C C . ILE A 1 87 ? -4.453 9.615 8.174 1.00 87.44 87 ILE A C 1
ATOM 698 O O . ILE A 1 87 ? -3.737 8.898 7.473 1.00 87.44 87 ILE A O 1
ATOM 702 N N . GLN A 1 88 ? -3.966 10.688 8.805 1.00 87.75 88 GLN A N 1
ATOM 703 C CA . GLN A 1 88 ? -2.568 11.119 8.681 1.00 87.75 88 GLN A CA 1
ATOM 704 C C . GLN A 1 88 ? -1.608 10.146 9.379 1.00 87.75 88 GLN A C 1
ATOM 706 O O . GLN A 1 88 ? -0.448 10.025 8.983 1.00 87.75 88 GLN A O 1
ATOM 711 N N . SER A 1 89 ? -2.092 9.408 10.384 1.00 90.62 89 SER A N 1
ATOM 712 C CA . SER A 1 89 ? -1.296 8.419 11.121 1.00 90.62 89 SER A CA 1
ATOM 713 C C . SER A 1 89 ? -1.013 7.138 10.322 1.00 90.62 89 SER A C 1
ATOM 715 O O . SER A 1 89 ? 0.014 6.491 10.544 1.00 90.62 89 SER A O 1
ATOM 717 N N . ILE A 1 90 ? -1.865 6.804 9.340 1.00 93.44 90 ILE A N 1
ATOM 718 C CA . ILE A 1 90 ? -1.815 5.529 8.605 1.00 93.44 90 ILE A CA 1
ATOM 719 C C . ILE A 1 90 ? -0.446 5.308 7.958 1.00 93.44 90 ILE A C 1
ATOM 721 O O . ILE A 1 90 ? 0.138 4.230 8.075 1.00 93.44 90 ILE A O 1
ATOM 725 N N . GLY A 1 91 ? 0.074 6.326 7.264 1.00 94.31 91 GLY A N 1
ATOM 726 C CA . GLY A 1 91 ? 1.359 6.232 6.571 1.00 94.31 91 GLY A CA 1
ATOM 727 C C . GLY A 1 91 ? 2.497 5.862 7.521 1.00 94.31 91 GLY A C 1
ATOM 728 O O . GLY A 1 91 ? 3.222 4.900 7.265 1.00 94.31 91 GLY A O 1
ATOM 729 N N . ALA A 1 92 ? 2.593 6.569 8.651 1.00 94.50 92 ALA A N 1
ATOM 730 C CA . ALA A 1 92 ? 3.619 6.339 9.664 1.00 94.50 92 ALA A CA 1
ATOM 731 C C . ALA A 1 92 ? 3.506 4.940 10.290 1.00 94.50 92 ALA A C 1
ATOM 733 O O . ALA A 1 92 ? 4.497 4.219 10.350 1.00 94.50 92 ALA A O 1
ATOM 734 N N . GLN A 1 93 ? 2.298 4.503 10.655 1.00 95.06 93 GLN A N 1
ATOM 735 C CA . GLN A 1 93 ? 2.078 3.175 11.238 1.00 95.06 93 GLN A CA 1
ATOM 736 C C . GLN A 1 93 ? 2.436 2.040 10.262 1.00 95.06 93 GLN A C 1
ATOM 738 O O . GLN A 1 93 ? 3.073 1.054 10.641 1.00 95.06 93 GLN A O 1
ATOM 743 N N . VAL A 1 94 ? 2.065 2.179 8.983 1.00 96.00 94 VAL A N 1
ATOM 744 C CA . VAL A 1 94 ? 2.451 1.218 7.938 1.00 96.00 94 VAL A CA 1
ATOM 745 C C . VAL A 1 94 ? 3.965 1.245 7.720 1.00 96.00 94 VAL A C 1
ATOM 747 O O . VAL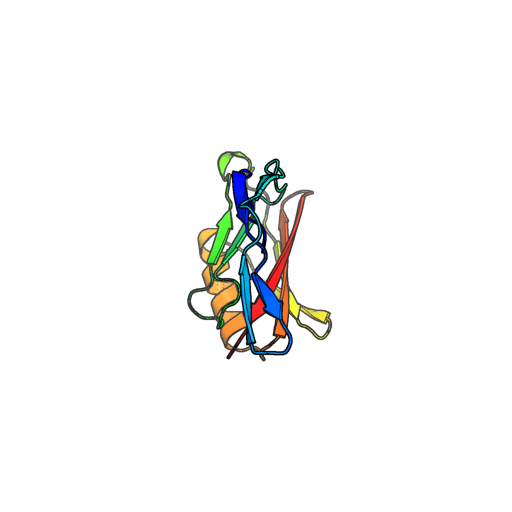 A 1 94 ? 4.573 0.183 7.582 1.00 96.00 94 VAL A O 1
ATOM 750 N N . SER A 1 95 ? 4.584 2.430 7.722 1.00 96.62 95 SER A N 1
ATOM 751 C CA . SER A 1 95 ? 6.039 2.601 7.638 1.00 96.62 95 SER A CA 1
ATOM 752 C C . SER A 1 95 ? 6.738 1.839 8.769 1.00 96.62 95 SER A C 1
ATOM 754 O O . SER A 1 95 ? 7.551 0.958 8.494 1.00 96.62 95 SER A O 1
ATOM 756 N N . ASP A 1 96 ? 6.350 2.075 10.024 1.00 95.31 96 ASP A N 1
ATOM 757 C CA . ASP A 1 96 ? 6.939 1.444 11.213 1.00 95.31 96 ASP A CA 1
ATOM 758 C C . ASP A 1 96 ? 6.856 -0.084 11.184 1.00 95.31 96 ASP A C 1
ATOM 760 O O . ASP A 1 96 ? 7.753 -0.786 11.673 1.00 95.31 96 ASP A O 1
ATOM 764 N N . TRP A 1 97 ? 5.778 -0.616 10.603 1.00 95.44 97 TRP A N 1
ATOM 765 C CA . TRP A 1 97 ? 5.625 -2.047 10.405 1.00 95.44 97 TRP A CA 1
ATOM 766 C C . TRP A 1 97 ? 6.520 -2.566 9.273 1.00 95.44 97 TRP A C 1
ATOM 768 O O . TRP A 1 97 ? 7.251 -3.536 9.488 1.00 95.44 97 TRP A O 1
ATOM 778 N N . LEU A 1 98 ? 6.512 -1.914 8.099 1.00 9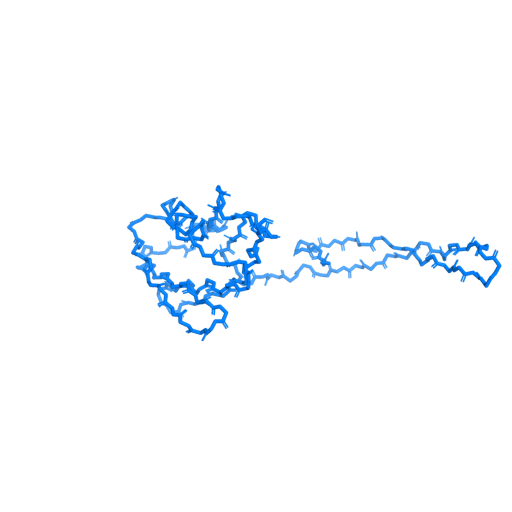6.69 98 LEU A N 1
ATOM 779 C CA . LEU A 1 98 ? 7.264 -2.321 6.902 1.00 96.69 98 LEU A CA 1
ATOM 780 C C . LEU A 1 98 ? 8.780 -2.326 7.119 1.00 96.69 98 LEU A C 1
ATOM 782 O O . LEU A 1 98 ? 9.451 -3.237 6.634 1.00 96.69 98 LEU A O 1
ATOM 786 N N . VAL A 1 99 ? 9.331 -1.370 7.876 1.00 96.81 99 VAL A N 1
ATOM 787 C CA . VAL A 1 99 ? 10.784 -1.286 8.140 1.00 96.81 99 VAL A CA 1
ATOM 788 C C . VAL A 1 99 ? 11.316 -2.579 8.777 1.00 96.81 99 VAL A C 1
ATOM 790 O O . VAL A 1 99 ? 12.469 -2.957 8.547 1.00 96.81 99 VAL A O 1
ATOM 793 N N . LYS A 1 100 ? 10.467 -3.318 9.503 1.00 95.62 100 LYS A N 1
ATOM 794 C CA . LYS A 1 100 ? 10.805 -4.566 10.207 1.00 95.62 100 LYS A CA 1
ATOM 795 C C . LYS A 1 100 ? 10.614 -5.835 9.360 1.00 95.62 100 LYS A C 1
ATOM 797 O O . LYS A 1 100 ? 10.950 -6.916 9.832 1.00 95.62 100 LYS A O 1
ATOM 802 N N . GLN A 1 101 ? 10.103 -5.738 8.128 1.00 96.44 101 GLN A N 1
ATOM 803 C CA . GLN A 1 101 ? 9.724 -6.910 7.322 1.00 96.44 101 GLN A CA 1
ATOM 804 C C . GLN A 1 101 ? 10.734 -7.280 6.232 1.00 96.44 101 GLN A C 1
ATOM 806 O O . GLN A 1 101 ? 11.421 -6.427 5.685 1.00 96.44 101 GLN A O 1
ATOM 811 N N . ALA A 1 102 ? 10.823 -8.549 5.842 1.00 96.50 102 ALA A N 1
ATOM 812 C CA . ALA A 1 102 ? 11.676 -8.948 4.717 1.00 96.50 102 ALA A CA 1
ATOM 813 C C . ALA A 1 102 ? 11.228 -8.298 3.388 1.00 96.50 102 ALA A C 1
ATOM 815 O O . ALA A 1 102 ? 10.050 -7.985 3.209 1.00 96.50 102 ALA A O 1
ATOM 816 N N . ALA A 1 103 ? 12.157 -8.125 2.439 1.00 97.06 103 ALA A N 1
ATOM 817 C CA . ALA A 1 103 ? 11.814 -7.673 1.088 1.00 97.06 103 ALA A CA 1
ATOM 818 C C . ALA A 1 103 ? 10.752 -8.587 0.459 1.00 97.06 103 ALA A C 1
ATOM 820 O O . ALA A 1 103 ? 10.761 -9.802 0.661 1.00 97.06 103 ALA A O 1
ATOM 821 N N . GLY A 1 104 ? 9.835 -8.008 -0.309 1.00 95.94 104 GLY A N 1
ATOM 822 C CA . GLY A 1 104 ? 8.727 -8.760 -0.883 1.00 95.94 104 GLY A CA 1
ATOM 823 C C . GLY A 1 104 ? 7.577 -7.879 -1.350 1.00 95.94 104 GLY A C 1
ATOM 824 O O . GLY A 1 104 ? 7.658 -6.651 -1.334 1.00 95.94 104 GLY A O 1
ATOM 825 N N . ILE A 1 105 ? 6.498 -8.529 -1.783 1.00 96.94 105 ILE A N 1
ATOM 826 C CA . ILE A 1 105 ? 5.266 -7.865 -2.212 1.00 96.94 105 ILE A CA 1
ATOM 827 C C . ILE A 1 105 ? 4.238 -7.979 -1.090 1.00 96.94 105 ILE A C 1
ATOM 829 O O . ILE A 1 105 ? 3.762 -9.071 -0.788 1.00 96.94 105 ILE A O 1
ATOM 833 N N . 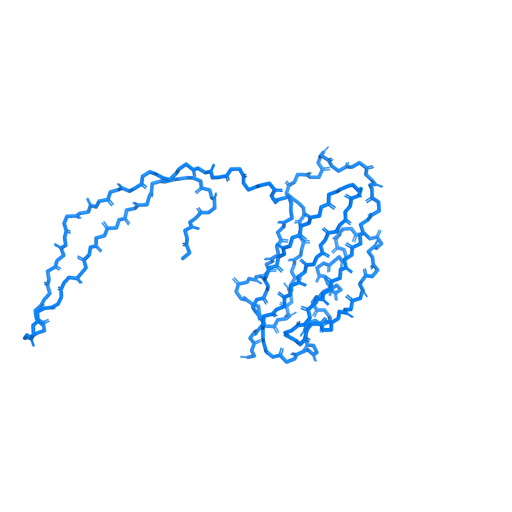TYR A 1 106 ? 3.882 -6.840 -0.513 1.00 97.56 106 TYR A N 1
ATOM 834 C CA . TYR A 1 106 ? 2.851 -6.721 0.510 1.00 97.56 106 TYR A CA 1
ATOM 835 C C . TYR A 1 106 ? 1.566 -6.196 -0.118 1.00 97.56 106 TYR A C 1
ATOM 837 O O . TYR A 1 106 ? 1.603 -5.451 -1.098 1.00 97.56 106 TYR A O 1
ATOM 845 N N . THR A 1 107 ? 0.422 -6.568 0.446 1.00 97.81 107 THR A N 1
ATOM 846 C CA . THR A 1 107 ? -0.869 -5.998 0.049 1.00 97.81 107 THR A CA 1
ATOM 847 C C . THR A 1 107 ? -1.457 -5.228 1.217 1.00 97.81 107 THR A C 1
ATOM 849 O O . THR A 1 107 ? -1.712 -5.808 2.267 1.00 97.81 107 THR A O 1
ATOM 852 N N . LEU A 1 108 ? -1.682 -3.930 1.030 1.00 97.12 108 LEU A N 1
ATOM 853 C CA . LEU A 1 108 ? -2.499 -3.128 1.933 1.00 97.12 108 LEU A CA 1
ATOM 854 C C . LEU A 1 108 ? -3.955 -3.300 1.515 1.00 97.12 108 LEU A C 1
ATOM 856 O O . LEU A 1 108 ? -4.306 -2.988 0.376 1.00 97.12 108 LEU A O 1
ATOM 860 N N . GLU A 1 109 ? -4.780 -3.808 2.420 1.00 96.00 109 GLU A N 1
ATOM 861 C CA . GLU A 1 109 ? -6.232 -3.776 2.294 1.00 96.00 109 GLU A CA 1
ATOM 862 C C . GLU A 1 109 ? -6.762 -2.660 3.193 1.00 96.00 109 GLU A C 1
ATOM 864 O O . GLU A 1 109 ? -6.565 -2.702 4.408 1.00 96.00 109 GLU A O 1
ATOM 869 N N . ILE A 1 110 ? -7.412 -1.672 2.579 1.00 94.44 110 ILE A N 1
ATOM 870 C CA . ILE A 1 110 ? -8.024 -0.524 3.251 1.00 94.44 110 ILE A CA 1
ATOM 871 C C . ILE A 1 110 ? -9.532 -0.652 3.072 1.00 94.44 110 ILE A C 1
ATOM 873 O O . ILE A 1 110 ? -10.003 -0.722 1.937 1.00 94.44 110 ILE A O 1
ATOM 877 N N . ALA A 1 111 ? -10.287 -0.708 4.163 1.00 91.44 111 ALA A N 1
ATOM 878 C CA . ALA A 1 111 ? -11.743 -0.794 4.127 1.00 91.44 111 ALA A CA 1
ATOM 879 C C . ALA A 1 111 ? -12.374 0.321 4.963 1.00 91.44 111 ALA A C 1
ATOM 881 O O . ALA A 1 111 ? -11.902 0.605 6.061 1.00 91.44 111 ALA A O 1
ATOM 882 N N . TRP A 1 112 ? -13.432 0.930 4.431 1.00 90.50 112 TRP A N 1
ATOM 883 C CA . TRP A 1 112 ? -14.213 1.989 5.072 1.00 90.50 112 TRP A CA 1
ATOM 884 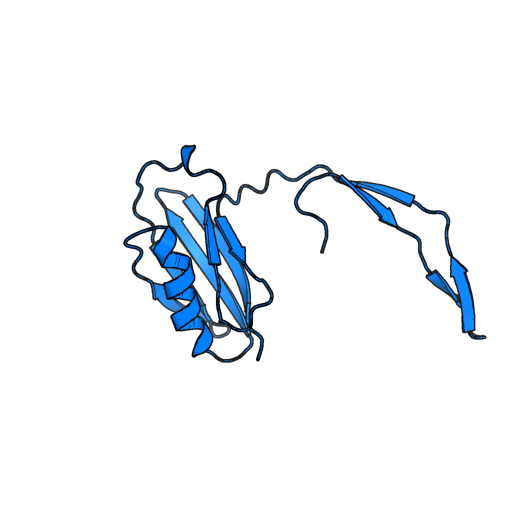C C . TRP A 1 112 ? -15.661 1.882 4.579 1.00 90.50 112 TRP A C 1
ATOM 886 O O . TRP A 1 112 ? -15.903 1.696 3.383 1.00 90.50 112 TRP A O 1
ATOM 896 N N . GLY A 1 113 ? -16.629 1.903 5.497 1.00 86.81 113 GLY A N 1
ATOM 897 C CA . GLY A 1 113 ? -18.032 1.665 5.151 1.00 86.81 113 GLY A CA 1
ATOM 898 C C . GLY A 1 113 ? -18.240 0.334 4.417 1.00 86.81 113 GLY A C 1
ATOM 899 O O . GLY A 1 113 ? -17.882 -0.732 4.915 1.00 86.81 113 GLY A O 1
ATOM 900 N N . SER A 1 114 ? -18.800 0.402 3.205 1.00 85.75 114 SER A N 1
ATOM 901 C CA . SER A 1 114 ? -18.960 -0.749 2.293 1.00 85.75 114 SER A CA 1
ATOM 902 C C . SER A 1 114 ? -17.842 -0.878 1.249 1.00 85.75 114 SER A C 1
ATOM 904 O O . SER A 1 114 ? -17.841 -1.809 0.442 1.00 85.75 114 SER A O 1
ATOM 906 N N . ASN A 1 115 ? -16.882 0.046 1.261 1.00 87.44 115 ASN A N 1
ATOM 907 C CA . ASN A 1 115 ? -15.809 0.115 0.285 1.00 87.44 115 ASN A CA 1
ATOM 908 C C . ASN A 1 115 ? -14.578 -0.665 0.744 1.00 87.44 115 ASN A C 1
ATOM 910 O O . ASN A 1 115 ? -14.292 -0.815 1.937 1.00 87.44 115 ASN A O 1
ATOM 914 N N . ARG A 1 116 ? -13.809 -1.136 -0.239 1.00 90.81 116 ARG A N 1
ATOM 915 C CA . ARG A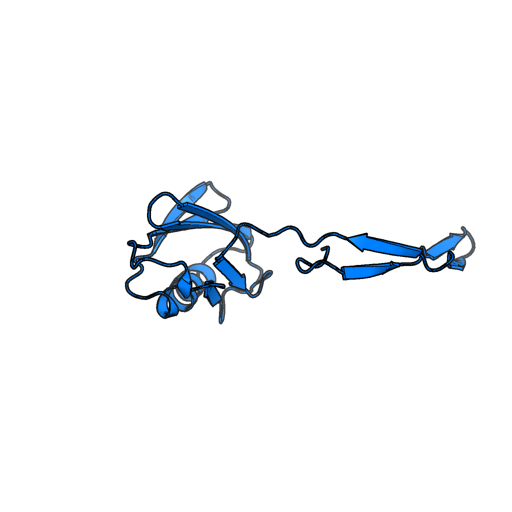 1 116 ? -12.528 -1.793 -0.006 1.00 90.81 116 ARG A CA 1
ATOM 916 C C . ARG A 1 116 ? -11.566 -1.551 -1.155 1.00 90.81 116 ARG A C 1
ATOM 918 O O . ARG A 1 116 ? -11.916 -1.729 -2.319 1.00 90.81 116 ARG A O 1
ATOM 925 N N . GLU A 1 117 ? -10.328 -1.231 -0.813 1.00 92.12 117 GLU A N 1
ATOM 926 C CA . GLU A 1 117 ? -9.236 -1.046 -1.756 1.00 92.12 117 GLU A CA 1
ATOM 927 C C . GLU A 1 117 ? -8.023 -1.902 -1.429 1.00 92.12 117 GLU A C 1
ATOM 929 O O . GLU A 1 117 ? -7.685 -2.143 -0.273 1.00 92.12 117 GLU A O 1
ATOM 934 N N . TYR A 1 118 ? -7.334 -2.306 -2.496 1.00 93.75 118 TYR A N 1
ATOM 935 C CA . TYR A 1 118 ? -6.122 -3.108 -2.438 1.00 93.75 118 TYR A CA 1
ATOM 936 C C . TYR A 1 118 ? -4.958 -2.376 -3.101 1.00 93.75 118 TYR A C 1
ATOM 938 O O . TYR A 1 118 ? -5.023 -2.018 -4.287 1.00 93.75 118 TYR A O 1
ATOM 946 N N . HIS A 1 119 ? -3.861 -2.215 -2.363 1.00 94.06 119 HIS A N 1
ATOM 947 C CA . HIS A 1 119 ? -2.623 -1.599 -2.839 1.00 94.06 119 HIS A CA 1
ATOM 948 C C . HIS A 1 119 ? -1.454 -2.566 -2.685 1.00 94.06 119 HIS A C 1
ATOM 950 O O . HIS A 1 119 ? -1.094 -2.952 -1.576 1.00 94.06 119 HIS A O 1
ATOM 956 N N . LYS A 1 120 ? -0.852 -2.964 -3.811 1.00 95.31 120 LYS A N 1
ATOM 957 C CA . LYS A 1 120 ? 0.365 -3.783 -3.811 1.00 95.31 120 LYS A CA 1
ATOM 958 C C . LYS A 1 120 ? 1.573 -2.887 -3.575 1.00 95.31 120 LYS A C 1
ATOM 960 O O . LYS A 1 120 ? 1.796 -1.965 -4.354 1.00 95.31 120 LYS A O 1
ATOM 965 N N . VAL A 1 121 ? 2.365 -3.190 -2.557 1.00 96.88 121 VAL A N 1
ATOM 966 C CA . VAL A 1 121 ? 3.565 -2.448 -2.161 1.00 96.88 121 VAL A CA 1
ATOM 967 C C . VAL A 1 121 ? 4.782 -3.345 -2.339 1.00 96.88 121 VAL A C 1
ATOM 969 O O . VAL A 1 121 ? 4.836 -4.446 -1.796 1.00 96.88 121 VAL A O 1
ATOM 972 N N . ILE A 1 122 ? 5.758 -2.878 -3.113 1.00 97.81 122 ILE A N 1
ATOM 973 C CA . ILE A 1 122 ? 7.026 -3.573 -3.329 1.00 97.81 122 ILE A CA 1
ATOM 974 C C . ILE A 1 122 ? 8.024 -3.045 -2.296 1.00 97.81 122 ILE A C 1
ATOM 976 O O . ILE A 1 122 ? 8.498 -1.916 -2.425 1.00 97.81 122 ILE A O 1
ATOM 980 N N . LEU A 1 123 ? 8.347 -3.861 -1.291 1.00 97.88 123 LEU A N 1
ATOM 981 C CA . LEU A 1 123 ? 9.367 -3.562 -0.287 1.00 97.88 123 LEU A CA 1
ATOM 982 C C . LEU A 1 123 ? 10.735 -4.074 -0.759 1.00 97.88 123 LEU A C 1
ATOM 984 O O . LEU A 1 123 ? 10.893 -5.262 -1.048 1.00 97.88 123 LEU A O 1
ATOM 988 N N . LYS A 1 124 ? 11.718 -3.177 -0.820 1.00 95.62 124 LYS A N 1
ATOM 989 C CA . LYS A 1 124 ? 13.122 -3.443 -1.162 1.00 95.62 124 LYS A CA 1
ATOM 990 C C . LYS A 1 124 ? 14.023 -3.171 0.047 1.00 95.62 124 LYS A C 1
ATOM 992 O O . LYS A 1 124 ? 13.619 -2.462 0.963 1.00 95.62 124 LYS A O 1
ATOM 997 N N . ARG A 1 125 ? 15.224 -3.747 0.053 1.00 90.81 125 ARG A N 1
ATOM 998 C CA . ARG A 1 125 ? 16.282 -3.456 1.030 1.00 90.81 125 ARG A CA 1
ATOM 999 C C . ARG A 1 125 ? 17.440 -2.759 0.339 1.00 90.81 125 ARG A C 1
ATOM 1001 O O . ARG A 1 125 ? 17.610 -3.021 -0.874 1.00 90.81 125 ARG A O 1
#

pLDDT: mean 86.16, std 12.7, range [46.97, 97.88]